Protein AF-A0A2X3D308-F1 (afdb_monomer)

Solvent-accessible surface area (backbone atoms only — not comparable to full-atom values): 2918 Å² total; per-residue (Å²): 136,59,66,68,57,56,49,49,47,39,74,75,52,48,83,78,64,72,82,52,59,43,98,87,69,47,49,62,38,64,69,53,36,53,53,46,46,53,50,22,57,77,67,75,39,88,112

Organism: Klebsiella pneumoniae (NCBI:txid573)

Radius of gyration: 10.2 Å; Cα contacts (8 Å, |Δi|>4): 33; chains: 1; bounding box: 19×23×19 Å

Foldseek 3Di:
DCPVVVVVCCVPPNPPADQDADPVGARPDPVSNVSVCVVCVVVVHHD

Mean predicted aligned error: 3.95 Å

Sequence (47 aa):
MN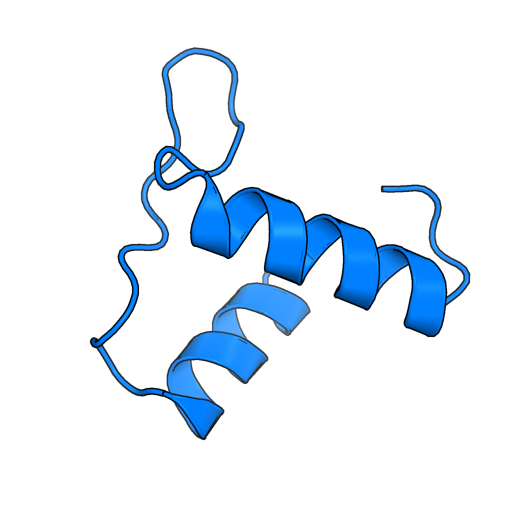KAFEAMVRLKYGSRYGLERDLEGYYAREIVRRMFEVWCHCKGSTA

Structure (mmCIF, N/CA/C/O backbone):
data_AF-A0A2X3D308-F1
#
_entry.id   AF-A0A2X3D308-F1
#
loop_
_atom_site.group_PDB
_atom_site.id
_atom_site.type_symbol
_atom_site.label_atom_id
_atom_site.label_alt_id
_atom_site.label_comp_id
_atom_site.label_asym_id
_atom_site.label_entity_id
_atom_site.label_seq_id
_atom_site.pdbx_PDB_ins_code
_atom_site.Cartn_x
_atom_site.Cartn_y
_atom_site.Cartn_z
_atom_site.occupancy
_atom_site.B_iso_or_equiv
_atom_site.auth_seq_id
_atom_site.auth_comp_id
_atom_site.auth_asym_id
_atom_site.auth_atom_id
_atom_site.pdbx_PDB_model_num
ATOM 1 N N . MET A 1 1 ? 4.369 8.017 3.866 1.00 62.47 1 MET A N 1
ATOM 2 C CA . MET A 1 1 ? 2.932 7.710 4.022 1.00 62.47 1 MET A CA 1
ATOM 3 C C . MET A 1 1 ? 2.632 6.361 3.385 1.00 62.47 1 MET A C 1
ATOM 5 O O . MET A 1 1 ? 3.203 6.072 2.339 1.00 62.47 1 MET A O 1
ATOM 9 N N . ASN A 1 2 ? 1.815 5.556 4.077 1.00 77.31 2 ASN A N 1
ATOM 10 C CA . ASN A 1 2 ? 1.337 4.198 3.741 1.00 77.31 2 ASN A CA 1
ATOM 11 C C . ASN A 1 2 ? 2.285 3.013 3.981 1.00 77.31 2 ASN A C 1
ATOM 13 O O . ASN A 1 2 ? 2.028 1.911 3.507 1.00 77.31 2 ASN A O 1
ATOM 17 N N . LYS A 1 3 ? 3.307 3.184 4.835 1.00 87.62 3 LYS A N 1
ATOM 18 C CA . LYS A 1 3 ? 4.193 2.081 5.269 1.00 87.62 3 LYS A CA 1
ATOM 19 C C . LYS A 1 3 ? 3.419 0.882 5.844 1.00 87.62 3 LYS A C 1
ATOM 21 O O . LYS A 1 3 ? 3.839 -0.253 5.663 1.00 87.62 3 LYS A O 1
ATOM 26 N N . ALA A 1 4 ? 2.284 1.124 6.507 1.00 93.00 4 ALA A N 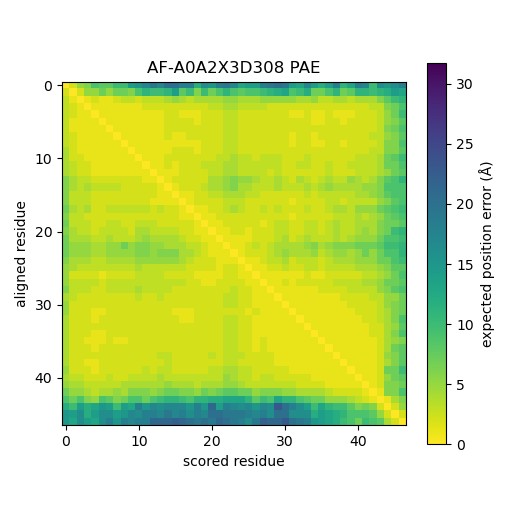1
ATOM 27 C CA . ALA A 1 4 ? 1.421 0.068 7.039 1.00 93.00 4 ALA A CA 1
ATOM 28 C C . ALA A 1 4 ? 0.729 -0.748 5.933 1.00 93.00 4 ALA A C 1
ATOM 30 O O . ALA A 1 4 ? 0.667 -1.972 6.018 1.00 93.00 4 ALA A O 1
ATOM 31 N N . PHE A 1 5 ? 0.246 -0.081 4.882 1.00 93.62 5 PHE A N 1
ATOM 32 C CA . PHE A 1 5 ? -0.316 -0.749 3.711 1.00 93.62 5 PHE A CA 1
ATOM 33 C C . PHE A 1 5 ? 0.760 -1.550 2.971 1.00 93.62 5 PHE A C 1
ATOM 35 O O . PHE A 1 5 ? 0.568 -2.730 2.701 1.00 93.62 5 PHE A O 1
ATOM 42 N N . GLU A 1 6 ? 1.922 -0.946 2.719 1.00 94.38 6 GLU A N 1
ATOM 43 C CA . GLU A 1 6 ? 3.039 -1.602 2.029 1.00 94.38 6 GLU A CA 1
ATOM 44 C C . GLU A 1 6 ? 3.546 -2.830 2.803 1.00 94.38 6 GLU A C 1
ATOM 46 O O . GLU A 1 6 ? 3.795 -3.879 2.207 1.00 94.38 6 GLU A O 1
ATOM 51 N N . ALA A 1 7 ? 3.630 -2.740 4.135 1.00 94.81 7 ALA A N 1
ATOM 52 C CA . ALA A 1 7 ? 3.949 -3.876 4.996 1.00 94.81 7 ALA A CA 1
ATOM 53 C C . ALA A 1 7 ? 2.885 -4.980 4.908 1.00 94.81 7 ALA A C 1
ATOM 55 O O . ALA A 1 7 ? 3.233 -6.151 4.777 1.00 94.81 7 ALA A O 1
ATOM 56 N N . MET A 1 8 ? 1.597 -4.619 4.920 1.00 94.62 8 MET A N 1
ATOM 57 C CA . MET A 1 8 ? 0.498 -5.575 4.763 1.00 94.62 8 MET A CA 1
ATOM 58 C C . MET A 1 8 ? 0.552 -6.285 3.404 1.00 94.62 8 MET A C 1
ATOM 60 O O . MET A 1 8 ? 0.428 -7.509 3.352 1.00 94.62 8 MET A O 1
ATOM 64 N N . VAL A 1 9 ? 0.797 -5.551 2.314 1.00 94.81 9 VAL A N 1
ATOM 65 C CA . VAL A 1 9 ? 0.905 -6.131 0.967 1.00 94.81 9 VAL A CA 1
ATOM 66 C C . VAL A 1 9 ? 2.083 -7.100 0.888 1.00 94.81 9 VAL A C 1
ATOM 68 O O . VAL A 1 9 ? 1.909 -8.215 0.400 1.00 94.81 9 VAL A O 1
ATOM 71 N N . ARG A 1 10 ? 3.253 -6.725 1.423 1.00 95.38 10 ARG A N 1
ATOM 72 C CA . ARG A 1 10 ? 4.433 -7.606 1.462 1.00 95.38 10 ARG A CA 1
ATOM 73 C C . ARG A 1 10 ? 4.203 -8.847 2.319 1.00 95.38 10 ARG A C 1
ATOM 75 O O . ARG A 1 10 ? 4.590 -9.935 1.912 1.00 95.38 10 ARG A O 1
ATOM 82 N N . LEU A 1 11 ? 3.547 -8.705 3.469 1.00 96.19 11 LEU A N 1
ATOM 83 C CA . LEU A 1 11 ? 3.245 -9.831 4.352 1.00 96.19 11 LEU A CA 1
ATOM 84 C C . LEU A 1 11 ? 2.286 -10.830 3.690 1.00 96.19 11 LEU A C 1
ATOM 86 O O . LEU A 1 11 ? 2.471 -12.036 3.812 1.00 96.19 11 LEU A O 1
ATOM 90 N N . LYS A 1 12 ? 1.261 -10.335 2.989 1.00 95.25 12 LYS A N 1
ATOM 91 C CA . LYS A 1 12 ? 0.193 -11.175 2.432 1.00 95.25 12 LYS A CA 1
ATOM 92 C C . LYS A 1 12 ? 0.508 -11.737 1.046 1.00 95.25 12 LYS A C 1
ATOM 94 O O . LYS A 1 12 ? 0.063 -12.832 0.719 1.00 95.25 12 LYS A O 1
ATOM 99 N N . TYR A 1 13 ? 1.239 -10.987 0.223 1.00 95.25 13 TYR A N 1
ATOM 100 C CA . TYR A 1 13 ? 1.456 -11.308 -1.191 1.00 95.25 13 TYR A CA 1
ATOM 101 C C . TYR A 1 13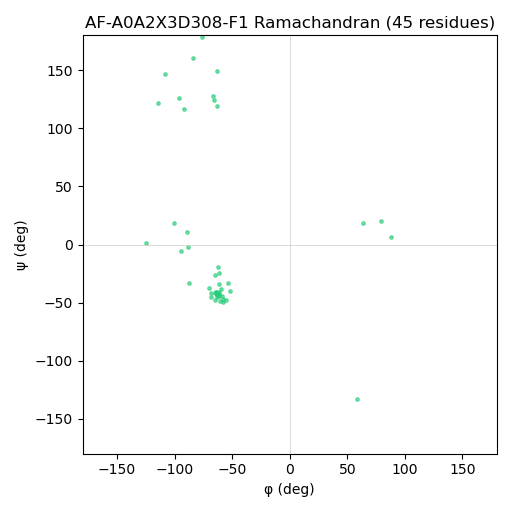 ? 2.939 -11.396 -1.580 1.00 95.25 13 TYR A C 1
ATOM 103 O O . TYR A 1 13 ? 3.245 -11.632 -2.751 1.00 95.25 13 TYR A O 1
ATOM 111 N N . GLY A 1 14 ? 3.863 -11.206 -0.635 1.00 94.19 14 GLY A N 1
ATOM 112 C CA . GLY A 1 14 ? 5.299 -11.207 -0.905 1.00 94.19 14 GLY A CA 1
ATOM 113 C C . GLY A 1 14 ? 5.684 -10.140 -1.930 1.00 94.19 14 GLY A C 1
ATOM 114 O O . GLY A 1 14 ? 5.235 -8.995 -1.863 1.00 94.19 14 GLY A O 1
ATOM 115 N N . SER A 1 15 ? 6.488 -10.538 -2.914 1.00 93.38 15 SER A N 1
ATOM 116 C CA . SER A 1 15 ? 6.969 -9.671 -4.000 1.00 93.38 15 SER A CA 1
ATOM 117 C C . SER A 1 15 ? 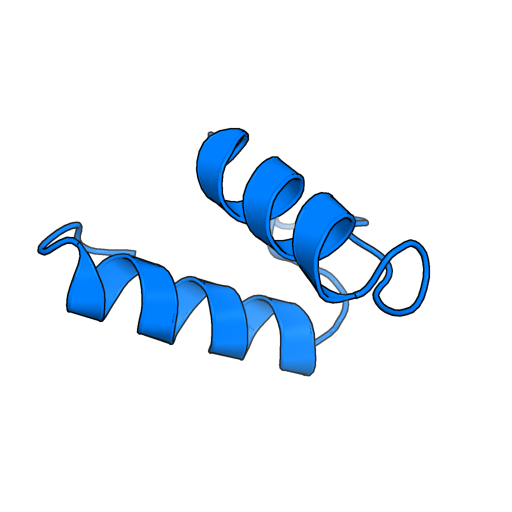6.043 -9.630 -5.222 1.00 93.38 15 SER A C 1
ATOM 119 O O . SER A 1 15 ? 6.438 -9.129 -6.271 1.00 93.38 15 SER A O 1
ATOM 121 N N . ARG A 1 16 ? 4.816 -10.167 -5.125 1.00 95.19 16 ARG A N 1
ATOM 122 C CA . ARG A 1 16 ? 3.877 -10.266 -6.260 1.00 95.19 16 ARG A CA 1
ATOM 123 C C . ARG A 1 16 ? 3.488 -8.909 -6.846 1.00 95.19 16 ARG A C 1
ATOM 125 O O . ARG A 1 16 ? 3.231 -8.811 -8.044 1.00 95.19 16 ARG A O 1
ATOM 132 N N . TYR A 1 17 ? 3.399 -7.886 -6.003 1.00 94.31 17 TYR A N 1
ATOM 133 C CA . TYR A 1 17 ? 2.979 -6.549 -6.400 1.00 94.31 17 TYR A CA 1
ATOM 134 C C . TYR A 1 17 ? 4.129 -5.559 -6.227 1.00 94.31 17 TYR A C 1
ATOM 136 O O . TYR A 1 17 ? 4.635 -5.373 -5.121 1.00 94.31 17 TYR A O 1
ATOM 144 N N . GLY A 1 18 ? 4.512 -4.904 -7.324 1.00 92.56 18 GLY A N 1
ATOM 145 C CA . GLY A 1 18 ? 5.439 -3.776 -7.286 1.00 92.56 18 GLY A CA 1
ATOM 146 C C . GLY A 1 18 ? 4.802 -2.585 -6.570 1.00 92.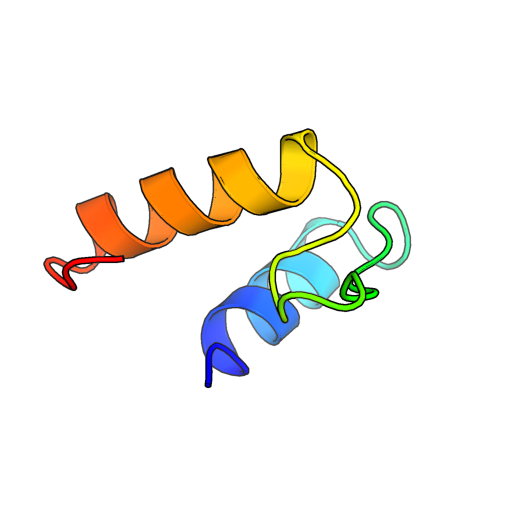56 18 GLY A C 1
ATOM 147 O O . GLY A 1 18 ? 3.695 -2.179 -6.915 1.00 92.56 18 GLY A O 1
ATOM 148 N N . LEU A 1 19 ? 5.503 -2.042 -5.574 1.00 93.62 19 LEU A N 1
ATOM 149 C CA . LEU A 1 19 ? 5.074 -0.888 -4.767 1.00 93.62 19 LEU A CA 1
ATOM 150 C C . LEU A 1 19 ? 5.748 0.417 -5.220 1.00 93.62 19 LEU A C 1
ATOM 152 O O . LEU A 1 19 ? 5.828 1.381 -4.461 1.00 93.62 19 LEU A O 1
ATOM 156 N N . GLU A 1 20 ? 6.276 0.417 -6.442 1.00 93.56 20 GLU A N 1
ATOM 157 C CA . GLU A 1 20 ? 6.890 1.580 -7.073 1.00 93.56 20 GLU A CA 1
ATOM 158 C C . GLU A 1 20 ? 5.857 2.686 -7.272 1.00 93.56 20 GLU A C 1
ATOM 160 O O . GLU A 1 20 ? 4.660 2.425 -7.454 1.00 93.56 20 GLU A O 1
ATOM 165 N N . ARG A 1 21 ? 6.335 3.927 -7.223 1.00 91.44 21 ARG A N 1
ATOM 166 C CA . ARG A 1 21 ? 5.503 5.111 -7.399 1.00 91.44 21 ARG A CA 1
ATOM 167 C C . ARG A 1 21 ? 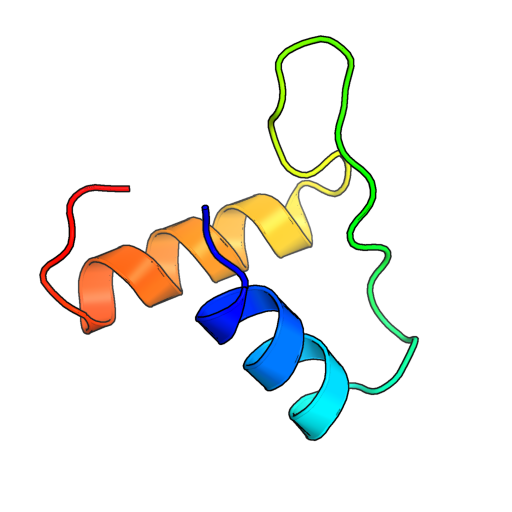5.796 5.771 -8.734 1.00 91.44 21 ARG A C 1
ATOM 169 O O . ARG A 1 21 ? 6.931 5.719 -9.203 1.00 91.44 21 ARG A O 1
ATOM 176 N N . ASP A 1 22 ? 4.769 6.354 -9.330 1.00 90.94 22 ASP A N 1
ATOM 177 C CA . ASP A 1 22 ? 4.921 7.196 -10.511 1.00 90.94 22 ASP A CA 1
ATOM 178 C C . ASP A 1 22 ? 5.468 8.588 -10.144 1.00 90.94 22 ASP A C 1
ATOM 180 O O . ASP A 1 22 ? 5.724 8.899 -8.976 1.00 90.94 22 ASP A O 1
ATOM 184 N N . LEU A 1 23 ? 5.670 9.423 -11.166 1.00 92.19 23 LEU A N 1
ATOM 185 C CA . LEU A 1 23 ? 6.173 10.794 -11.023 1.00 92.19 23 LEU A CA 1
ATOM 186 C C . LEU A 1 23 ? 5.231 11.694 -10.205 1.00 92.19 23 LEU A C 1
ATOM 188 O O . LEU A 1 23 ? 5.669 12.720 -9.689 1.00 92.19 23 LEU A O 1
ATOM 192 N N . GLU A 1 24 ? 3.964 11.305 -10.066 1.00 89.62 24 GLU A N 1
ATOM 193 C CA . GLU A 1 24 ? 2.933 12.023 -9.313 1.00 89.62 24 GLU A CA 1
ATOM 194 C C . GLU A 1 24 ? 2.810 11.509 -7.865 1.00 89.62 24 GLU A C 1
ATOM 196 O O . GLU A 1 24 ? 2.112 12.097 -7.041 1.00 89.62 24 GLU A O 1
ATOM 201 N N . GLY A 1 25 ? 3.531 10.437 -7.517 1.00 87.75 25 GLY A N 1
ATOM 202 C CA . GLY A 1 25 ? 3.568 9.860 -6.177 1.00 87.75 25 GLY A CA 1
ATOM 203 C C . GLY A 1 25 ? 2.489 8.810 -5.894 1.00 87.75 25 GLY A C 1
ATOM 204 O O . GLY A 1 25 ? 2.414 8.335 -4.753 1.00 87.75 25 GLY A O 1
ATOM 205 N N . TYR A 1 26 ? 1.697 8.405 -6.893 1.00 88.88 26 TYR A N 1
ATOM 206 C CA . TYR A 1 26 ? 0.741 7.300 -6.773 1.00 88.88 26 TYR A CA 1
ATOM 207 C C . TYR A 1 26 ? 1.424 5.953 -7.002 1.00 88.88 26 TYR A C 1
ATOM 209 O O . TYR A 1 26 ? 2.505 5.871 -7.578 1.00 88.88 26 TYR A O 1
ATOM 217 N N . TYR A 1 27 ? 0.800 4.862 -6.547 1.00 93.94 27 TYR A N 1
ATOM 218 C CA . TYR A 1 27 ? 1.275 3.521 -6.890 1.00 93.94 27 TYR A CA 1
ATOM 219 C C . TYR A 1 27 ? 1.169 3.304 -8.404 1.00 93.94 27 TYR A C 1
ATOM 221 O O . TYR A 1 27 ? 0.065 3.298 -8.948 1.00 93.94 27 TYR A O 1
ATOM 229 N N . ALA A 1 28 ? 2.308 3.052 -9.059 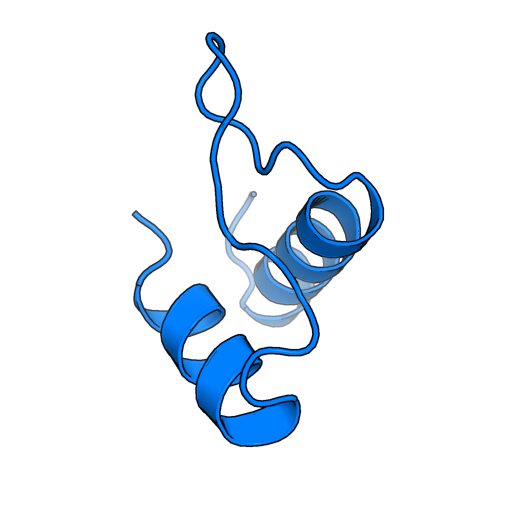1.00 92.81 28 ALA A N 1
ATOM 230 C CA . ALA A 1 28 ? 2.413 2.940 -10.518 1.00 92.81 28 ALA A CA 1
ATOM 231 C C . ALA A 1 28 ? 1.567 1.789 -11.095 1.00 92.81 28 ALA A C 1
ATOM 233 O O . ALA A 1 28 ? 1.181 1.785 -12.262 1.00 92.81 28 ALA A O 1
ATOM 234 N N . ARG A 1 29 ? 1.270 0.776 -10.274 1.00 92.75 29 ARG A N 1
ATOM 235 C CA . ARG A 1 29 ? 0.375 -0.328 -10.627 1.00 92.75 29 ARG A CA 1
ATOM 236 C C . ARG A 1 29 ? -1.049 0.010 -10.195 1.00 92.75 29 ARG A C 1
ATOM 238 O O . ARG A 1 29 ? -1.332 0.045 -8.999 1.00 92.75 29 ARG A O 1
ATOM 245 N N . GLU A 1 30 ? -1.965 0.122 -11.158 1.00 93.75 30 GLU A N 1
ATOM 246 C CA . GLU A 1 30 ? -3.389 0.414 -10.909 1.00 93.75 30 GLU A CA 1
ATOM 247 C C . GLU A 1 30 ? -4.021 -0.529 -9.869 1.00 93.75 30 GLU A C 1
ATOM 249 O O . GLU A 1 30 ? -4.759 -0.092 -8.989 1.00 93.75 30 GLU A O 1
ATOM 254 N N . ILE A 1 31 ? -3.674 -1.820 -9.906 1.00 94.31 31 ILE A N 1
ATOM 255 C CA . ILE A 1 31 ? -4.149 -2.803 -8.920 1.00 94.31 31 ILE A CA 1
ATOM 256 C C . ILE A 1 31 ? -3.747 -2.398 -7.496 1.00 94.31 31 ILE A C 1
ATOM 258 O O . ILE A 1 31 ? -4.567 -2.458 -6.584 1.00 94.31 31 ILE A O 1
ATOM 262 N N . VAL A 1 32 ? -2.504 -1.958 -7.296 1.00 95.12 32 VAL A N 1
ATOM 263 C CA . VAL A 1 32 ? -1.997 -1.552 -5.978 1.00 95.12 32 VAL A CA 1
ATOM 264 C C . VAL A 1 32 ? -2.652 -0.249 -5.532 1.00 95.12 32 VAL A C 1
ATOM 266 O O . VAL A 1 32 ? -3.007 -0.127 -4.361 1.00 95.12 32 VAL A O 1
ATOM 269 N N . ARG A 1 33 ? -2.895 0.681 -6.464 1.00 94.25 33 ARG A N 1
ATOM 270 C CA . ARG A 1 33 ? -3.664 1.903 -6.201 1.00 94.25 33 ARG A CA 1
ATOM 271 C C . ARG A 1 33 ? -5.071 1.580 -5.685 1.00 94.25 33 ARG A C 1
ATOM 273 O O . ARG A 1 33 ? -5.428 2.045 -4.609 1.00 94.25 33 ARG A O 1
ATOM 280 N N . ARG A 1 34 ? -5.810 0.688 -6.353 1.00 95.00 34 ARG A N 1
ATOM 281 C CA . ARG A 1 34 ? -7.152 0.259 -5.906 1.00 95.00 34 ARG A CA 1
ATOM 282 C C . ARG A 1 34 ? -7.132 -0.467 -4.565 1.00 95.00 34 ARG A C 1
ATOM 284 O O . ARG A 1 34 ? -7.990 -0.240 -3.717 1.00 95.00 34 ARG A O 1
ATOM 291 N N . MET A 1 35 ? -6.146 -1.339 -4.345 1.00 95.25 35 MET A N 1
ATOM 292 C CA . MET A 1 35 ? -5.969 -2.004 -3.048 1.00 95.25 35 MET A CA 1
ATOM 293 C C . MET A 1 35 ? -5.737 -0.988 -1.930 1.00 95.25 35 MET A C 1
ATOM 295 O O . MET A 1 35 ? -6.238 -1.176 -0.821 1.00 95.25 35 MET A O 1
ATOM 299 N N . PHE A 1 36 ? -4.989 0.076 -2.220 1.00 93.62 36 PHE A N 1
ATOM 300 C CA . PHE A 1 36 ? -4.737 1.154 -1.281 1.00 93.62 36 PHE A CA 1
ATOM 301 C C . PHE A 1 36 ? -6.005 1.969 -0.983 1.00 93.62 36 PHE A C 1
ATOM 303 O O . PHE A 1 36 ? -6.312 2.186 0.186 1.00 93.62 36 PHE A O 1
ATOM 310 N N . GLU A 1 37 ? -6.790 2.329 -2.001 1.00 92.81 37 GLU A N 1
ATOM 311 C CA . GLU A 1 37 ? -8.074 3.031 -1.832 1.00 92.81 37 GLU A CA 1
ATOM 312 C C . GLU A 1 37 ? -9.048 2.240 -0.944 1.00 92.81 37 GLU A C 1
ATOM 314 O O . GLU A 1 37 ? -9.606 2.777 0.016 1.00 92.81 37 GLU A O 1
ATOM 319 N N . VAL A 1 38 ? -9.191 0.934 -1.198 1.00 93.94 38 VAL A N 1
ATOM 320 C CA . VAL A 1 38 ? 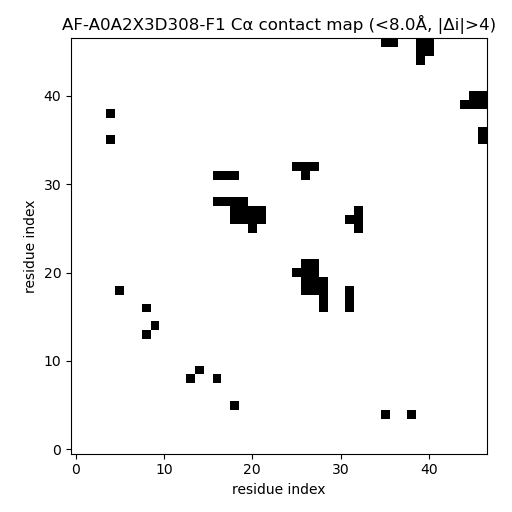-10.017 0.041 -0.367 1.00 93.94 38 VAL A CA 1
ATOM 321 C C . VAL A 1 38 ? -9.473 -0.043 1.059 1.00 93.94 38 VAL A C 1
ATOM 323 O O . VAL A 1 38 ? -10.238 0.000 2.021 1.00 93.94 38 VAL A O 1
ATOM 326 N N . TRP A 1 39 ? -8.152 -0.147 1.219 1.00 92.94 39 TRP A N 1
ATOM 327 C CA . TRP A 1 39 ? -7.521 -0.204 2.536 1.00 92.94 39 TRP A CA 1
ATOM 328 C C . TRP A 1 39 ? -7.780 1.068 3.355 1.00 92.94 39 TRP A C 1
ATOM 330 O O . TRP A 1 39 ? -8.124 0.966 4.534 1.00 92.94 39 TRP A O 1
ATOM 340 N N . CYS A 1 40 ? -7.685 2.244 2.733 1.00 91.06 40 CYS A N 1
ATOM 341 C CA . CYS A 1 40 ? -8.021 3.529 3.344 1.00 91.06 40 CYS A CA 1
ATOM 342 C C . CYS A 1 40 ? -9.490 3.593 3.769 1.00 91.06 40 CYS A C 1
ATOM 344 O O . CYS A 1 40 ? -9.775 3.875 4.937 1.00 91.06 40 CYS A O 1
ATOM 346 N N . HIS A 1 41 ? -10.406 3.207 2.873 1.00 91.31 41 HIS A N 1
ATOM 347 C CA . HIS A 1 41 ? -11.837 3.137 3.168 1.00 91.31 41 HIS A CA 1
ATOM 348 C C . HIS A 1 41 ? -12.128 2.241 4.385 1.00 91.31 41 HIS A C 1
ATOM 350 O O . HIS A 1 41 ? -12.816 2.654 5.316 1.00 91.31 41 HIS A O 1
ATOM 356 N N . CYS A 1 42 ? -11.543 1.039 4.445 1.00 88.88 42 CYS A N 1
ATOM 357 C CA . CYS A 1 42 ? -11.702 0.129 5.586 1.00 88.88 42 CYS A CA 1
ATOM 358 C C . CYS A 1 42 ? -11.097 0.664 6.894 1.00 88.88 42 CYS A C 1
ATOM 360 O O . CYS A 1 42 ? -11.520 0.259 7.976 1.00 88.88 42 CYS A O 1
ATOM 362 N N . LYS A 1 43 ? -10.093 1.541 6.817 1.00 85.88 43 LYS A N 1
ATOM 363 C CA . LYS A 1 43 ? -9.445 2.160 7.980 1.00 85.88 43 LYS A CA 1
ATOM 364 C C . LYS A 1 43 ? -10.118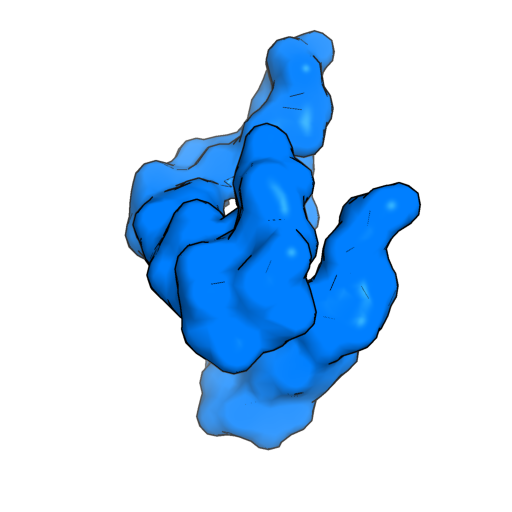 3.456 8.437 1.00 85.88 43 LYS A C 1
ATOM 366 O O . LYS A 1 43 ? -9.653 4.040 9.414 1.00 85.88 43 LYS A O 1
ATOM 371 N N . GLY A 1 44 ? -11.164 3.918 7.746 1.00 78.94 44 GLY A N 1
ATOM 372 C CA . GLY A 1 44 ? -11.773 5.228 7.991 1.00 78.94 44 GLY A CA 1
ATOM 373 C C . GLY A 1 44 ? -10.821 6.394 7.703 1.00 78.94 44 GLY A C 1
ATOM 374 O O . GLY A 1 44 ? -11.028 7.495 8.200 1.00 78.94 44 GLY A O 1
ATOM 375 N N . SER A 1 45 ? -9.750 6.149 6.944 1.00 65.94 45 SER A N 1
ATOM 376 C CA . SER A 1 45 ? -8.819 7.180 6.490 1.00 65.94 45 SER A CA 1
ATOM 377 C C . SER A 1 45 ? -9.235 7.590 5.080 1.00 65.94 45 SER A C 1
ATOM 379 O O . SER A 1 45 ? -9.384 6.730 4.217 1.00 65.94 45 SER A O 1
ATOM 381 N N . THR A 1 46 ? -9.453 8.879 4.827 1.00 57.34 46 THR A N 1
ATOM 382 C CA . THR A 1 46 ? -9.610 9.374 3.452 1.00 57.34 46 THR A CA 1
ATOM 383 C C . THR A 1 46 ? -8.282 9.186 2.721 1.00 57.34 46 THR A C 1
ATOM 385 O O . THR A 1 46 ? -7.244 9.589 3.250 1.00 57.34 46 THR A O 1
ATOM 388 N N . ALA A 1 47 ? -8.333 8.482 1.585 1.00 58.19 47 ALA A N 1
ATOM 389 C CA . ALA A 1 47 ? -7.178 8.052 0.795 1.00 58.19 47 ALA A CA 1
ATOM 390 C C . ALA A 1 47 ? -6.340 9.213 0.248 1.00 58.19 47 ALA A C 1
ATOM 392 O O . ALA A 1 47 ? -6.930 10.278 -0.039 1.00 58.19 47 ALA A O 1
#

pLDDT: mean 89.58, std 9.54, range [57.34, 96.19]

Secondary structure (DSSP, 8-state):
--HHHHHHHHHHHTTSS---B-TTSSBSSHHHHHHHHHHHHHTT---